Protein AF-A0A7Z7N352-F1 (afdb_monomer)

Mean predicted aligned error: 10.49 Å

Foldseek 3Di:
DDDDDDDDDDDPPPPPPPDDDDQDPVCVVAVLLVVLVVVLVVVLVVLVVCVVVVVDDPVVSVVVVVVSVVLVVQLQVCCVVVVNYHDPVSSVVSVVD

Structure (mmCIF, N/CA/C/O backbone):
data_AF-A0A7Z7N352-F1
#
_entry.id   AF-A0A7Z7N352-F1
#
loop_
_atom_site.group_PDB
_atom_site.id
_atom_site.type_symbol
_atom_site.label_atom_id
_atom_site.label_alt_id
_atom_site.label_comp_id
_atom_site.label_asym_id
_atom_site.label_entity_id
_atom_site.label_seq_id
_atom_site.pdbx_PDB_ins_code
_atom_site.Cartn_x
_atom_site.Cartn_y
_atom_site.Cartn_z
_atom_site.occupancy
_atom_site.B_iso_or_equiv
_atom_site.auth_seq_id
_atom_site.auth_comp_id
_atom_site.auth_asym_id
_atom_site.auth_atom_id
_atom_site.pdbx_PDB_model_num
ATOM 1 N N . MET A 1 1 ? -12.926 -38.219 53.999 1.00 52.84 1 MET A N 1
ATOM 2 C CA . MET A 1 1 ? -11.873 -37.267 54.416 1.00 52.84 1 MET A CA 1
ATOM 3 C C . MET A 1 1 ? -10.556 -37.680 53.784 1.00 52.84 1 MET A C 1
ATOM 5 O O . MET A 1 1 ? -9.924 -38.604 54.274 1.00 52.84 1 MET A O 1
ATOM 9 N N . SER A 1 2 ? -10.147 -37.014 52.705 1.00 38.19 2 SER A N 1
ATOM 10 C CA . SER A 1 2 ? -8.755 -37.019 52.243 1.00 38.19 2 SER A CA 1
ATOM 11 C C . SER A 1 2 ? -8.482 -35.680 51.564 1.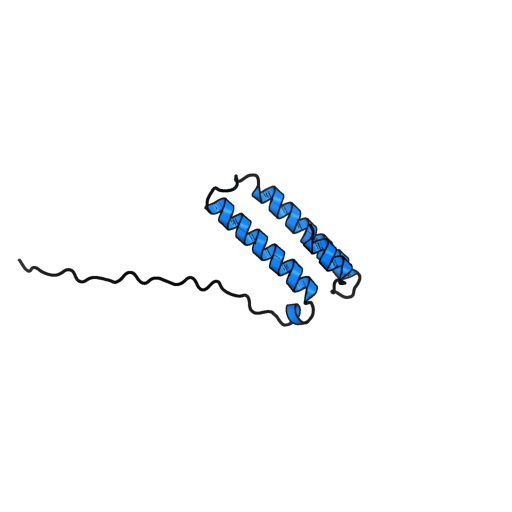00 38.19 2 SER A C 1
ATOM 13 O O . SER A 1 2 ? -9.203 -35.257 50.669 1.00 38.19 2 SER A O 1
ATOM 15 N N . LEU A 1 3 ? -7.506 -34.995 52.136 1.00 46.81 3 LEU A N 1
ATOM 16 C CA . LEU A 1 3 ? -7.072 -33.618 51.950 1.00 46.81 3 LEU A CA 1
ATOM 17 C C . LEU A 1 3 ? -5.926 -33.546 50.916 1.00 46.81 3 LEU A C 1
ATOM 19 O O . LEU A 1 3 ? -5.251 -34.553 50.714 1.00 46.81 3 LEU A O 1
ATOM 23 N N . LEU A 1 4 ? -5.624 -32.317 50.452 1.00 49.66 4 LEU A N 1
ATOM 24 C CA . LEU A 1 4 ? -4.328 -31.824 49.910 1.00 49.66 4 LEU A CA 1
ATOM 25 C C . LEU A 1 4 ? -4.112 -32.035 48.394 1.00 49.66 4 LEU A C 1
ATOM 27 O O . LEU A 1 4 ? -4.405 -33.097 47.875 1.00 49.66 4 LEU A O 1
ATOM 31 N N . ARG A 1 5 ? -3.577 -31.095 47.598 1.00 47.81 5 ARG A N 1
ATOM 32 C CA . ARG A 1 5 ? -2.796 -29.859 47.824 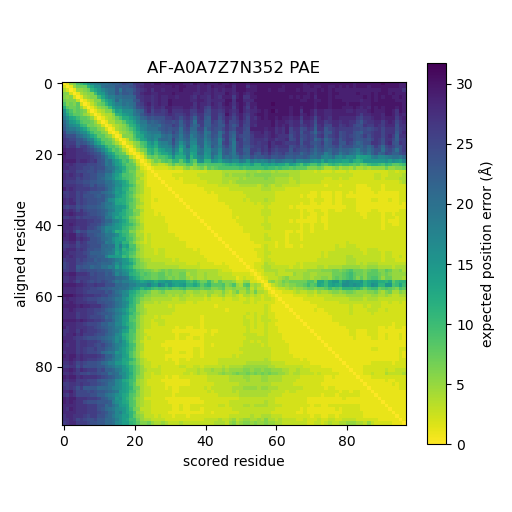1.00 47.81 5 ARG A CA 1
ATOM 33 C C . ARG A 1 5 ? -2.879 -28.987 46.554 1.00 47.81 5 ARG A C 1
ATOM 35 O O . ARG A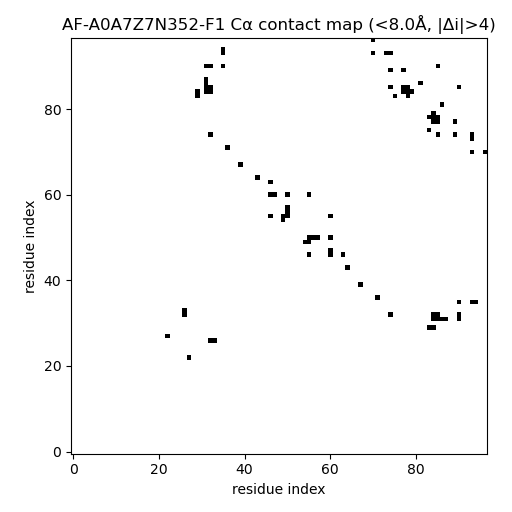 1 5 ? -2.886 -29.532 45.454 1.00 47.81 5 ARG A O 1
ATOM 42 N N . LEU A 1 6 ? -2.865 -27.658 46.709 1.00 55.34 6 LEU A N 1
ATOM 43 C CA . LEU A 1 6 ? -2.519 -26.718 45.633 1.00 55.34 6 LEU A CA 1
ATOM 44 C C . LEU A 1 6 ? -1.077 -26.968 45.158 1.00 55.34 6 LEU A C 1
ATOM 46 O O . LEU A 1 6 ? -0.184 -27.139 45.989 1.00 55.34 6 LEU A O 1
ATOM 50 N N . ALA A 1 7 ? -0.840 -26.873 43.851 1.00 53.41 7 ALA A N 1
ATOM 51 C CA . ALA A 1 7 ? 0.481 -26.607 43.291 1.00 53.41 7 ALA A CA 1
ATOM 52 C C . ALA A 1 7 ? 0.344 -25.642 42.105 1.00 53.41 7 ALA A C 1
ATOM 54 O O . ALA A 1 7 ? -0.501 -25.818 41.231 1.00 53.41 7 ALA A O 1
ATOM 55 N N . ALA A 1 8 ? 1.150 -24.586 42.159 1.00 53.56 8 ALA A N 1
ATOM 56 C CA . ALA A 1 8 ? 1.174 -23.441 41.268 1.00 53.56 8 ALA A CA 1
ATOM 57 C C . ALA A 1 8 ? 1.387 -23.827 39.796 1.00 53.56 8 ALA A C 1
ATOM 59 O O . ALA A 1 8 ? 2.310 -24.572 39.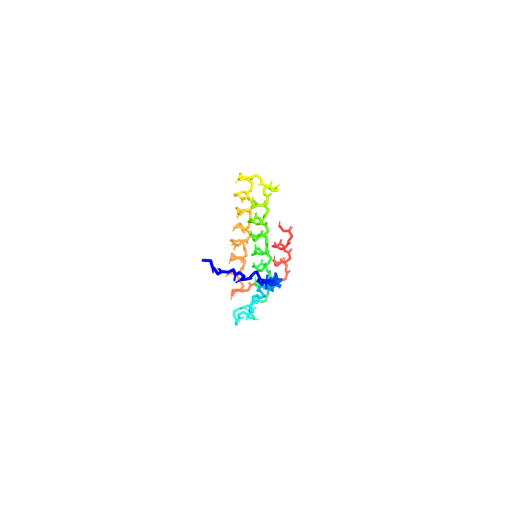472 1.00 53.56 8 ALA A O 1
ATOM 60 N N . VAL A 1 9 ? 0.587 -23.244 38.902 1.00 54.75 9 VAL A N 1
ATOM 61 C CA . VAL A 1 9 ? 0.875 -23.225 37.464 1.00 54.75 9 VAL A CA 1
ATOM 62 C C . VAL A 1 9 ? 1.387 -21.827 37.138 1.00 54.75 9 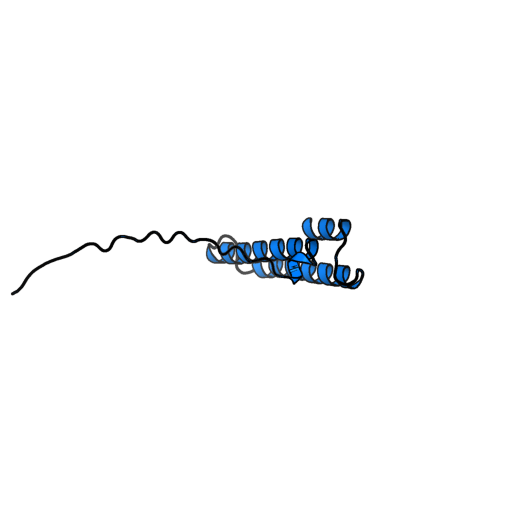VAL A C 1
ATOM 64 O O . VAL A 1 9 ? 0.669 -20.840 37.291 1.00 54.75 9 VAL A O 1
ATOM 67 N N . GLY A 1 10 ? 2.671 -21.750 36.787 1.00 51.66 10 GLY A N 1
ATOM 68 C CA . GLY A 1 10 ? 3.366 -20.508 36.468 1.00 51.66 10 GLY A CA 1
ATOM 69 C C . GLY A 1 10 ? 2.717 -19.779 35.295 1.00 51.66 10 GLY A C 1
ATOM 70 O O . GLY A 1 10 ? 2.362 -20.389 34.287 1.00 51.66 10 GLY A O 1
ATOM 71 N N . ALA A 1 11 ? 2.573 -18.461 35.430 1.00 56.53 11 ALA A N 1
ATOM 72 C CA . ALA A 1 11 ? 2.152 -17.595 34.342 1.00 56.53 11 ALA A CA 1
ATOM 73 C C . ALA A 1 11 ? 3.234 -17.601 33.252 1.00 56.53 11 ALA A C 1
ATOM 75 O O . ALA A 1 11 ? 4.293 -16.990 33.391 1.00 56.53 11 ALA A O 1
ATOM 76 N N . LEU A 1 12 ? 2.970 -18.341 32.177 1.00 57.94 12 LEU A N 1
ATOM 77 C CA . LEU A 1 12 ? 3.768 -18.338 30.962 1.00 57.94 12 LEU A CA 1
ATOM 78 C C . LEU A 1 12 ? 3.564 -16.980 30.270 1.00 57.94 12 LEU A C 1
ATOM 80 O O . LEU A 1 12 ? 2.513 -16.728 29.682 1.00 57.94 12 LEU A O 1
ATOM 84 N N . PHE A 1 13 ? 4.555 -16.093 30.355 1.00 59.28 13 PHE A N 1
ATOM 85 C CA . PHE A 1 13 ? 4.610 -14.900 29.513 1.00 59.28 13 PHE A CA 1
ATOM 86 C C . PHE A 1 13 ? 4.827 -15.348 28.064 1.00 59.28 13 PHE A C 1
ATOM 88 O O . PHE A 1 13 ? 5.949 -15.645 27.658 1.00 59.28 13 PHE A O 1
ATOM 95 N N . ILE A 1 14 ? 3.748 -15.426 27.285 1.00 66.81 14 ILE A N 1
ATOM 96 C CA . ILE A 1 14 ? 3.834 -15.593 25.835 1.00 66.81 14 ILE A CA 1
ATOM 97 C C . ILE A 1 14 ? 4.351 -14.266 25.281 1.00 66.81 14 ILE A C 1
ATOM 99 O O . ILE A 1 14 ? 3.616 -13.284 25.189 1.00 66.81 14 ILE A O 1
ATOM 103 N N . THR A 1 15 ? 5.636 -14.217 24.941 1.00 59.34 15 THR A N 1
ATOM 104 C CA . THR A 1 15 ? 6.183 -13.148 24.112 1.00 59.34 15 THR A CA 1
ATOM 105 C C . THR A 1 15 ? 5.488 -13.219 22.756 1.00 59.34 15 THR A C 1
ATOM 107 O O . THR A 1 15 ? 5.652 -14.169 21.994 1.00 59.34 15 THR A O 1
ATOM 110 N N . PHE A 1 16 ? 4.649 -12.224 22.468 1.00 64.50 16 PHE A N 1
ATOM 111 C CA . PHE A 1 16 ? 4.021 -12.064 21.164 1.00 64.50 16 PHE A CA 1
ATOM 112 C C . PHE A 1 16 ? 5.111 -11.679 20.156 1.00 64.50 16 PHE A C 1
ATOM 114 O O . PHE A 1 16 ? 5.411 -10.503 19.957 1.00 64.50 16 PHE A O 1
ATOM 121 N N . ALA A 1 17 ? 5.764 -12.679 19.563 1.00 59.47 17 ALA A N 1
ATOM 122 C CA . ALA A 1 17 ? 6.600 -12.480 18.392 1.00 59.47 17 ALA A CA 1
ATOM 123 C C . ALA A 1 17 ? 5.668 -12.070 17.245 1.00 59.47 17 ALA A C 1
ATOM 125 O O . ALA A 1 17 ? 4.975 -12.906 16.666 1.00 59.47 17 ALA A O 1
ATOM 126 N N . GLY A 1 18 ? 5.594 -10.765 16.971 1.00 54.31 18 GLY A N 1
ATOM 127 C CA . GLY A 1 18 ? 4.883 -10.246 15.809 1.00 54.31 18 GLY A CA 1
ATOM 128 C C . GLY A 1 18 ? 5.393 -10.962 14.562 1.00 54.31 18 GLY A C 1
ATOM 129 O O . GLY A 1 18 ? 6.595 -10.971 14.303 1.00 54.31 18 GLY A O 1
ATOM 130 N N . ALA A 1 19 ? 4.492 -11.612 13.827 1.00 61.06 19 ALA A N 1
ATOM 131 C CA . ALA A 1 19 ? 4.840 -12.299 12.595 1.00 61.06 19 ALA A CA 1
ATOM 132 C C . ALA A 1 19 ? 5.404 -11.276 11.597 1.00 61.06 19 ALA A C 1
ATOM 134 O O . ALA A 1 19 ? 4.666 -10.463 11.044 1.00 61.06 19 ALA A O 1
ATOM 135 N N . ALA A 1 20 ? 6.718 -11.300 11.380 1.00 60.38 20 ALA A N 1
ATOM 136 C CA . ALA A 1 20 ? 7.322 -10.635 10.239 1.00 60.38 20 ALA A CA 1
ATOM 137 C C . ALA A 1 20 ? 6.883 -11.396 8.979 1.00 60.38 20 ALA A C 1
ATOM 139 O O . ALA A 1 20 ? 7.111 -12.603 8.876 1.00 60.38 20 ALA A O 1
ATOM 140 N N . SER A 1 21 ? 6.210 -10.724 8.041 1.00 62.56 21 SER A N 1
ATOM 141 C CA . SER A 1 21 ? 5.822 -11.342 6.771 1.00 62.56 21 SER A CA 1
ATOM 142 C C . SER A 1 21 ? 7.076 -11.688 5.968 1.00 62.56 21 SER A C 1
ATOM 144 O O . SER A 1 21 ? 7.914 -10.818 5.725 1.00 62.56 21 SER A O 1
ATOM 146 N N . ALA A 1 22 ? 7.206 -12.942 5.538 1.00 64.50 22 ALA A N 1
ATOM 147 C CA . ALA A 1 22 ? 8.261 -13.333 4.614 1.00 64.50 22 ALA A CA 1
ATOM 148 C C . ALA A 1 22 ? 8.003 -12.671 3.251 1.00 64.50 22 ALA A C 1
ATOM 150 O O . ALA A 1 22 ? 6.942 -12.882 2.663 1.00 64.50 22 ALA A O 1
ATOM 151 N N . ALA A 1 23 ? 8.960 -11.873 2.768 1.00 68.31 23 ALA A N 1
ATOM 152 C CA . ALA A 1 23 ? 8.898 -11.280 1.436 1.00 68.31 23 ALA A CA 1
ATOM 153 C C . ALA A 1 23 ? 8.731 -12.389 0.385 1.00 68.31 23 ALA A C 1
ATOM 155 O O . ALA A 1 23 ? 9.496 -13.356 0.346 1.00 68.31 23 ALA A O 1
ATOM 156 N N . THR A 1 24 ? 7.704 -12.263 -0.447 1.00 85.69 24 THR A N 1
ATOM 157 C CA . THR A 1 24 ? 7.414 -13.197 -1.534 1.00 85.69 24 THR A CA 1
ATOM 158 C C . THR A 1 24 ? 8.362 -12.970 -2.715 1.00 85.69 24 THR A C 1
ATOM 160 O O . THR A 1 24 ? 9.008 -11.927 -2.832 1.00 85.69 24 THR A O 1
ATOM 163 N N . ASN A 1 25 ? 8.427 -13.925 -3.653 1.00 90.62 25 ASN A N 1
ATOM 164 C CA . ASN A 1 25 ? 9.146 -13.716 -4.919 1.00 90.62 25 ASN A CA 1
ATOM 165 C C . ASN A 1 25 ? 8.619 -12.477 -5.674 1.00 90.62 25 ASN A C 1
ATOM 167 O O . ASN A 1 25 ? 9.394 -11.751 -6.289 1.00 90.62 25 ASN A O 1
ATOM 171 N N . TRP A 1 26 ? 7.319 -12.192 -5.557 1.00 92.94 26 TRP A N 1
ATOM 172 C CA . TRP A 1 26 ? 6.714 -10.999 -6.136 1.00 92.94 26 TRP A CA 1
ATOM 173 C C . TRP A 1 26 ? 7.229 -9.711 -5.484 1.00 92.94 26 TRP A C 1
ATOM 175 O O . TRP A 1 26 ? 7.538 -8.767 -6.209 1.00 92.94 26 TRP A O 1
ATOM 185 N N . ASP A 1 27 ? 7.395 -9.686 -4.158 1.00 92.94 27 ASP A N 1
ATOM 186 C CA . ASP A 1 27 ? 7.924 -8.518 -3.438 1.00 92.94 27 ASP A CA 1
ATOM 187 C C . ASP A 1 27 ? 9.370 -8.217 -3.839 1.00 92.94 27 ASP A C 1
ATOM 189 O O . ASP A 1 27 ? 9.737 -7.059 -4.036 1.00 92.94 27 ASP A O 1
ATOM 193 N N . ALA A 1 28 ? 10.179 -9.264 -4.031 1.00 92.25 28 ALA A N 1
ATOM 194 C CA . ALA A 1 28 ? 11.551 -9.126 -4.515 1.00 92.25 28 ALA A CA 1
ATOM 195 C C . ALA A 1 28 ? 11.613 -8.540 -5.936 1.00 92.25 28 ALA A C 1
ATOM 197 O O . ALA A 1 28 ? 12.510 -7.755 -6.242 1.00 92.25 28 ALA A O 1
ATOM 198 N N . LEU A 1 29 ? 10.652 -8.893 -6.796 1.00 95.19 29 LEU A N 1
ATOM 199 C CA . LEU A 1 29 ? 10.539 -8.346 -8.150 1.00 95.19 29 LEU A CA 1
ATOM 200 C C . LEU A 1 29 ? 9.946 -6.927 -8.164 1.00 95.19 29 LEU A C 1
ATOM 202 O O . LEU A 1 29 ? 10.274 -6.137 -9.047 1.00 95.19 29 LEU A O 1
ATOM 206 N N . HIS A 1 30 ? 9.119 -6.564 -7.180 1.00 96.81 30 HIS A N 1
ATOM 207 C CA . HIS A 1 30 ? 8.420 -5.276 -7.123 1.00 96.81 30 HIS A CA 1
ATOM 208 C C . HIS A 1 30 ? 8.685 -4.523 -5.808 1.00 96.81 30 HIS A C 1
ATOM 210 O O . HIS A 1 30 ? 7.738 -4.172 -5.101 1.00 96.81 30 HIS A O 1
ATOM 216 N N . PRO A 1 31 ? 9.947 -4.188 -5.483 1.00 96.06 31 PRO A N 1
ATOM 217 C CA . PRO A 1 31 ? 10.318 -3.714 -4.147 1.00 96.06 31 PRO A CA 1
ATOM 218 C C . PRO A 1 31 ? 9.590 -2.432 -3.719 1.00 96.06 31 PRO A C 1
ATOM 220 O O . PRO A 1 31 ? 9.162 -2.322 -2.576 1.00 96.06 31 PRO A O 1
ATOM 223 N N . ARG A 1 32 ? 9.372 -1.480 -4.636 1.00 97.62 32 ARG A N 1
ATOM 224 C CA . ARG A 1 32 ? 8.646 -0.231 -4.324 1.00 97.62 32 ARG A CA 1
ATOM 225 C C . ARG A 1 32 ? 7.156 -0.464 -4.076 1.00 97.62 32 ARG A C 1
ATOM 227 O O . ARG A 1 32 ? 6.563 0.123 -3.182 1.00 97.62 32 ARG A O 1
ATOM 234 N N . ARG A 1 33 ? 6.544 -1.370 -4.841 1.00 97.44 33 ARG A N 1
ATOM 235 C CA . ARG A 1 33 ? 5.141 -1.753 -4.631 1.00 97.44 33 ARG A CA 1
ATOM 236 C C . ARG A 1 33 ? 4.981 -2.496 -3.310 1.00 97.44 33 ARG A C 1
ATOM 238 O O . ARG A 1 33 ? 4.062 -2.209 -2.550 1.00 97.44 33 ARG A O 1
ATOM 245 N N . ALA A 1 34 ? 5.911 -3.402 -3.010 1.00 96.69 34 ALA A N 1
ATOM 246 C CA . ALA A 1 34 ? 5.971 -4.100 -1.733 1.00 96.69 34 ALA A CA 1
ATOM 247 C C . ALA A 1 34 ? 6.099 -3.123 -0.553 1.00 96.69 34 ALA A C 1
ATOM 249 O O . ALA A 1 34 ? 5.405 -3.294 0.448 1.00 96.69 34 ALA A O 1
ATOM 250 N N . GLU A 1 35 ? 6.911 -2.070 -0.681 1.00 96.38 35 GLU A N 1
ATOM 251 C CA . GLU A 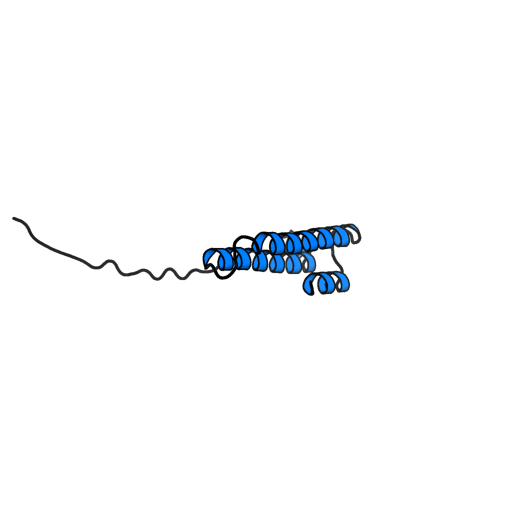1 35 ? 7.038 -1.006 0.323 1.00 96.38 35 GLU A CA 1
ATOM 252 C C . GLU A 1 35 ? 5.704 -0.285 0.570 1.00 96.38 35 GLU A C 1
ATOM 254 O O . GLU A 1 35 ? 5.206 -0.281 1.702 1.00 96.38 35 GLU A O 1
ATOM 259 N N . VAL A 1 36 ? 5.076 0.253 -0.485 1.00 97.56 36 VAL A N 1
ATOM 260 C CA . VAL A 1 36 ? 3.778 0.945 -0.384 1.00 97.56 36 VAL A CA 1
ATOM 261 C C . VAL A 1 36 ? 2.713 0.025 0.221 1.00 97.56 36 VAL A C 1
ATOM 263 O O . VAL A 1 36 ? 2.002 0.424 1.148 1.00 97.56 36 VAL A O 1
ATOM 266 N N . ASN A 1 37 ? 2.623 -1.221 -0.249 1.00 95.81 37 ASN A N 1
ATOM 267 C CA . ASN A 1 37 ? 1.643 -2.197 0.231 1.00 95.81 37 ASN A CA 1
ATOM 268 C C . ASN A 1 37 ? 1.878 -2.584 1.695 1.00 95.81 37 ASN A C 1
ATOM 270 O O . ASN A 1 37 ? 0.919 -2.676 2.463 1.00 95.81 37 ASN A O 1
ATOM 274 N N . SER A 1 38 ? 3.137 -2.741 2.110 1.00 95.62 38 SER A N 1
ATOM 275 C CA . SER A 1 38 ? 3.494 -3.041 3.502 1.00 95.62 38 SER A CA 1
ATOM 276 C C . SER A 1 38 ? 3.123 -1.894 4.436 1.00 95.62 38 SER A C 1
ATOM 278 O O . SER A 1 38 ? 2.588 -2.115 5.523 1.00 95.62 38 SER A O 1
ATOM 280 N N . ARG A 1 39 ? 3.357 -0.647 4.013 1.00 96.50 39 ARG A N 1
ATOM 281 C CA . ARG A 1 39 ? 2.929 0.538 4.763 1.00 96.50 39 ARG A CA 1
ATOM 282 C C . ARG A 1 39 ? 1.408 0.565 4.935 1.00 96.50 39 ARG A C 1
ATOM 284 O O . ARG A 1 39 ? 0.936 0.752 6.054 1.00 96.50 39 ARG A O 1
ATOM 291 N N . LEU A 1 40 ? 0.651 0.333 3.860 1.00 96.69 40 LEU A N 1
ATOM 292 C CA . LEU A 1 40 ? -0.815 0.299 3.912 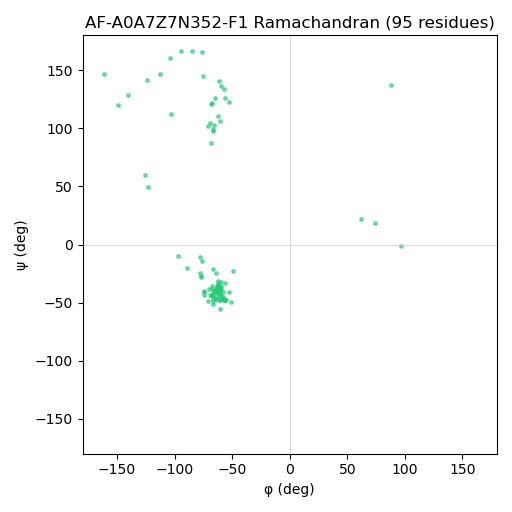1.00 96.69 40 LEU A CA 1
ATOM 293 C C . LEU A 1 40 ? -1.330 -0.828 4.818 1.00 96.69 40 LEU A C 1
ATOM 295 O O . LEU A 1 40 ? -2.239 -0.606 5.605 1.00 96.69 40 LEU A O 1
ATOM 299 N N . ALA A 1 41 ? -0.725 -2.018 4.774 1.00 95.38 41 ALA A N 1
ATOM 300 C CA . ALA A 1 41 ? -1.083 -3.118 5.674 1.00 95.38 41 ALA A CA 1
ATOM 301 C C . ALA A 1 41 ? -0.807 -2.784 7.152 1.00 95.38 41 ALA A C 1
ATOM 303 O O . ALA A 1 41 ? -1.576 -3.151 8.041 1.00 95.38 41 ALA A O 1
ATOM 304 N N . ASN A 1 42 ? 0.278 -2.057 7.432 1.00 95.50 42 ASN A N 1
ATOM 305 C CA . ASN A 1 42 ? 0.566 -1.580 8.782 1.00 95.50 42 ASN A CA 1
ATOM 306 C C . ASN A 1 42 ? -0.443 -0.529 9.258 1.00 95.50 42 ASN A C 1
ATOM 308 O O . ASN A 1 42 ? -0.810 -0.543 10.433 1.00 95.50 42 ASN A O 1
ATOM 312 N N . GLN A 1 43 ? -0.893 0.364 8.374 1.00 95.38 43 GLN A N 1
ATOM 313 C CA . GLN A 1 43 ? -1.909 1.362 8.704 1.00 95.38 43 GLN A CA 1
ATOM 314 C C . GLN A 1 43 ? -3.270 0.705 8.976 1.00 95.38 43 GLN A C 1
ATOM 316 O O . GLN A 1 43 ? -3.872 1.000 10.007 1.00 95.38 43 GLN A O 1
ATOM 321 N N . ASP A 1 44 ? -3.678 -0.267 8.160 1.00 94.38 44 ASP A N 1
ATOM 322 C CA . ASP A 1 44 ? -4.890 -1.062 8.375 1.00 94.38 44 ASP A CA 1
ATOM 323 C C . ASP A 1 44 ? -4.868 -1.776 9.735 1.00 94.38 44 ASP A C 1
ATOM 325 O O . ASP A 1 44 ? -5.805 -1.673 10.532 1.00 94.38 44 ASP A O 1
ATOM 329 N N . ARG A 1 45 ? -3.746 -2.431 10.060 1.00 95.25 45 ARG A N 1
ATOM 330 C CA . ARG A 1 45 ? -3.558 -3.075 11.363 1.00 95.25 45 ARG A CA 1
ATOM 331 C C . ARG A 1 45 ? -3.675 -2.075 12.513 1.00 95.25 45 ARG A C 1
ATOM 333 O O . ARG A 1 45 ? -4.344 -2.370 13.500 1.00 95.25 45 ARG A O 1
ATOM 340 N N . ARG A 1 46 ? -3.062 -0.893 12.392 1.00 94.94 46 ARG A N 1
ATOM 341 C CA . ARG A 1 46 ? -3.169 0.165 13.409 1.00 94.94 46 ARG A CA 1
ATOM 342 C C . ARG A 1 46 ? -4.605 0.642 13.588 1.00 94.94 46 ARG A C 1
ATOM 344 O O . ARG A 1 46 ? -5.044 0.736 14.725 1.00 94.94 46 ARG A O 1
ATOM 351 N N . ILE A 1 47 ? -5.342 0.872 12.501 1.00 92.50 47 ILE A N 1
ATOM 352 C CA . ILE A 1 47 ? -6.759 1.265 12.550 1.00 92.50 47 ILE A CA 1
ATOM 353 C C . ILE A 1 47 ? -7.560 0.212 13.319 1.00 92.50 47 ILE A C 1
ATOM 355 O O . ILE A 1 47 ? -8.303 0.547 14.238 1.00 92.50 47 ILE A O 1
ATOM 359 N N . HIS A 1 48 ? -7.371 -1.071 13.005 1.00 93.00 48 HIS A N 1
ATOM 360 C CA . HIS A 1 48 ? -8.045 -2.161 13.709 1.00 93.00 48 HIS A CA 1
ATOM 361 C C . HIS A 1 48 ? -7.706 -2.211 15.205 1.00 93.00 48 HIS A C 1
ATOM 363 O O . HIS A 1 48 ? -8.585 -2.457 16.038 1.00 93.00 48 HIS A O 1
ATOM 369 N N . GLU A 1 49 ? -6.444 -1.981 15.563 1.00 94.06 49 GLU A N 1
ATOM 370 C CA . GLU A 1 49 ? -6.012 -1.919 16.956 1.00 94.06 49 GLU A CA 1
ATOM 371 C C . GLU A 1 49 ? -6.589 -0.692 17.689 1.00 94.06 49 GLU A C 1
ATOM 373 O O . GLU A 1 49 ? -7.092 -0.838 18.802 1.00 94.06 49 GLU A O 1
ATOM 378 N N . GLU A 1 50 ? -6.574 0.491 17.070 1.00 93.44 50 GLU A N 1
ATOM 379 C CA . GLU A 1 50 ? -7.115 1.745 17.616 1.00 93.44 50 GLU A CA 1
ATOM 380 C C . GLU A 1 50 ? -8.638 1.652 17.825 1.00 93.44 50 GLU A C 1
ATOM 382 O O . GLU A 1 50 ? -9.139 2.048 18.878 1.00 93.44 50 GLU A O 1
ATOM 387 N N . VAL A 1 51 ? -9.376 1.030 16.894 1.00 93.06 51 VAL A N 1
ATOM 388 C CA . VAL A 1 51 ? -10.808 0.709 17.072 1.00 93.06 51 VAL A CA 1
ATOM 389 C C . VAL A 1 51 ? -11.015 -0.217 18.260 1.00 93.06 51 VAL A C 1
ATOM 391 O O . VAL A 1 51 ? -11.878 0.032 19.098 1.00 93.06 51 VAL A O 1
ATOM 394 N N . ARG A 1 52 ? -10.220 -1.290 18.358 1.00 91.69 52 ARG A N 1
ATOM 395 C CA . ARG A 1 52 ? -10.334 -2.263 19.453 1.00 91.69 52 ARG A CA 1
ATOM 396 C C . ARG A 1 52 ? -10.063 -1.622 20.815 1.00 91.69 52 ARG A C 1
ATOM 398 O O . ARG A 1 52 ? -10.702 -2.006 21.790 1.00 91.69 52 ARG A O 1
ATOM 405 N N . ARG A 1 53 ? -9.122 -0.677 20.883 1.00 93.12 53 ARG A N 1
ATOM 406 C CA . ARG A 1 53 ? -8.800 0.083 22.102 1.00 93.12 53 ARG A CA 1
ATOM 407 C C . ARG A 1 53 ? -9.799 1.208 22.399 1.00 93.12 53 ARG A C 1
ATOM 409 O O . ARG A 1 53 ? -9.764 1.749 23.498 1.00 93.12 53 ARG A O 1
ATOM 416 N N . GLY A 1 54 ? -10.690 1.539 21.462 1.00 90.56 54 GLY A N 1
ATOM 417 C CA . GLY A 1 54 ? -11.631 2.655 21.589 1.00 90.56 54 GLY A CA 1
ATOM 418 C C . GLY A 1 54 ? -10.981 4.032 21.416 1.00 90.56 54 GLY A C 1
ATOM 419 O O . GLY A 1 54 ? -11.553 5.028 21.847 1.00 90.56 54 GLY A O 1
ATOM 420 N N . GLU A 1 55 ? -9.793 4.096 20.808 1.00 90.00 55 GLU A N 1
ATOM 421 C CA . GLU A 1 55 ? -9.057 5.344 20.554 1.00 90.00 55 GLU A CA 1
ATOM 422 C C . GLU A 1 55 ? -9.634 6.125 19.368 1.00 90.00 55 GLU A C 1
ATOM 424 O O . GLU A 1 55 ? -9.553 7.352 19.342 1.00 90.00 55 GLU A O 1
ATOM 429 N N . ILE A 1 56 ? -10.262 5.427 18.417 1.00 89.38 56 ILE A N 1
ATOM 430 C CA . ILE A 1 56 ? -10.999 6.031 17.302 1.00 89.38 56 ILE A CA 1
ATOM 431 C C . ILE A 1 56 ? -12.439 5.514 17.266 1.00 89.38 56 ILE A C 1
ATOM 433 O O . ILE A 1 56 ? -12.718 4.343 17.529 1.00 89.38 56 ILE A O 1
ATOM 437 N N . THR A 1 57 ? -13.379 6.404 16.942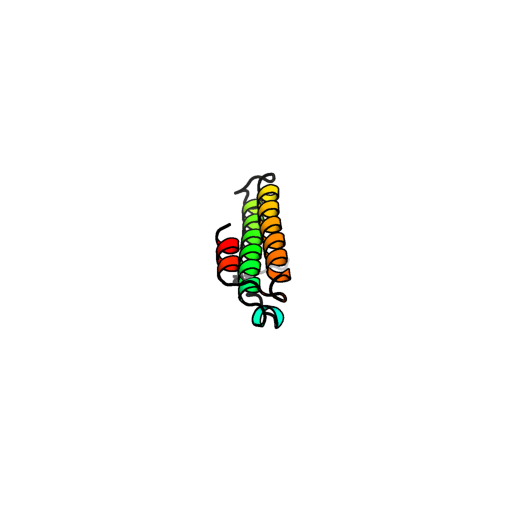 1.00 84.69 57 THR A N 1
ATOM 438 C CA . THR A 1 57 ? -14.814 6.075 16.902 1.00 84.69 57 THR A CA 1
ATOM 439 C C . THR A 1 57 ? -15.136 5.253 15.653 1.00 84.69 57 THR A C 1
ATOM 441 O O . THR A 1 57 ? -14.596 5.524 14.587 1.00 84.69 57 THR A O 1
ATOM 444 N N . HIS A 1 58 ? -16.072 4.302 15.736 1.00 76.25 58 HIS A N 1
ATOM 445 C CA . HIS A 1 58 ? -16.443 3.373 14.650 1.00 76.25 58 HIS A CA 1
ATOM 446 C C . HIS A 1 58 ? -16.726 4.001 13.265 1.00 76.25 58 HIS A C 1
ATOM 448 O O . HIS A 1 58 ? -16.615 3.312 12.252 1.00 76.25 58 HIS A O 1
ATOM 454 N N . SER A 1 59 ? -17.075 5.288 13.178 1.00 80.44 59 SER A N 1
ATOM 455 C CA . SER A 1 59 ? -17.282 6.001 11.907 1.00 80.44 59 SER A CA 1
ATOM 456 C C . SER A 1 59 ? -15.986 6.416 11.196 1.00 80.44 59 SER A C 1
ATOM 458 O O . SER A 1 59 ? -15.978 6.602 9.980 1.00 80.44 59 SER A O 1
ATOM 460 N N . GLU A 1 60 ? -14.892 6.577 11.936 1.00 86.75 60 GLU A N 1
ATOM 461 C CA . GLU A 1 60 ? -13.603 7.053 11.433 1.00 86.75 60 GLU A CA 1
ATOM 462 C C . GLU A 1 60 ? -12.814 6.015 10.604 1.00 86.75 60 GLU A C 1
ATOM 464 O O . GLU A 1 60 ? -12.335 6.383 9.525 1.00 86.75 60 GLU A O 1
ATOM 469 N N . PRO A 1 61 ? -12.762 4.718 10.978 1.00 89.62 61 PRO A N 1
ATOM 470 C CA . PRO A 1 61 ? -12.119 3.664 10.187 1.00 89.62 61 PRO A CA 1
ATOM 471 C C . PRO A 1 61 ? -12.610 3.601 8.745 1.00 89.62 61 PRO A C 1
ATOM 473 O O . PRO A 1 61 ? -11.818 3.482 7.818 1.00 89.62 61 PRO A O 1
ATOM 476 N N . ALA A 1 62 ? -13.918 3.760 8.523 1.00 91.00 62 ALA A N 1
ATOM 477 C CA . ALA A 1 62 ? -14.492 3.717 7.181 1.00 91.00 62 ALA A CA 1
ATOM 478 C C . ALA A 1 62 ? -13.949 4.831 6.270 1.00 91.00 62 ALA A C 1
ATOM 480 O O . ALA A 1 62 ? -13.862 4.655 5.056 1.00 91.00 62 ALA A O 1
ATOM 481 N N . ARG A 1 63 ? -13.594 5.996 6.825 1.00 92.38 63 ARG A N 1
ATOM 482 C CA . ARG A 1 63 ? -12.936 7.068 6.067 1.00 92.38 63 ARG A CA 1
ATOM 483 C C . ARG A 1 63 ? -11.473 6.723 5.793 1.00 92.38 63 ARG A C 1
ATOM 485 O O . ARG A 1 63 ? -11.026 6.904 4.665 1.00 92.38 63 ARG A O 1
ATOM 492 N N . LEU A 1 64 ? -10.764 6.203 6.794 1.00 93.69 64 LEU A N 1
ATOM 493 C CA . LEU A 1 64 ? -9.351 5.838 6.679 1.00 93.69 64 LEU A CA 1
ATOM 494 C C . LEU A 1 64 ? -9.137 4.712 5.656 1.00 93.69 64 LEU A C 1
ATOM 496 O O . LEU A 1 64 ? -8.342 4.874 4.734 1.00 93.69 64 LEU A O 1
ATOM 500 N N . HIS A 1 65 ? -9.933 3.640 5.708 1.00 93.88 65 HIS A N 1
ATOM 501 C CA . HIS A 1 65 ? -9.859 2.562 4.717 1.00 93.88 65 HIS A CA 1
ATOM 502 C C . HIS A 1 65 ? -10.183 3.046 3.299 1.00 93.88 65 HIS A C 1
ATOM 504 O O . HIS A 1 65 ? -9.572 2.583 2.342 1.00 93.88 65 HIS A O 1
ATOM 510 N N . ARG A 1 66 ? -11.101 4.010 3.123 1.00 95.12 66 ARG A N 1
ATOM 511 C CA . ARG A 1 66 ? -11.363 4.594 1.793 1.00 95.12 66 ARG A CA 1
ATOM 512 C C . ARG A 1 66 ? -10.146 5.329 1.231 1.00 95.12 66 ARG A C 1
ATOM 514 O O . ARG A 1 66 ? -9.916 5.241 0.025 1.00 95.12 66 ARG A O 1
ATOM 521 N N . ALA A 1 67 ? -9.396 6.033 2.079 1.00 94.56 67 ALA A N 1
ATOM 522 C CA . ALA A 1 67 ? -8.158 6.696 1.681 1.00 94.56 67 ALA A CA 1
ATOM 523 C C . ALA A 1 67 ? -7.080 5.667 1.300 1.00 94.56 67 ALA A C 1
ATOM 525 O O . ALA A 1 67 ? -6.495 5.766 0.225 1.00 94.56 67 ALA A O 1
ATOM 526 N N . GLU A 1 68 ? -6.893 4.613 2.100 1.00 96.00 68 GLU A N 1
ATOM 527 C CA . GLU A 1 68 ? -5.966 3.527 1.751 1.00 96.00 68 GLU A CA 1
ATOM 528 C C . GLU A 1 68 ? -6.341 2.835 0.436 1.00 96.00 68 GLU A C 1
ATOM 530 O O . GLU A 1 68 ? -5.490 2.601 -0.419 1.00 96.00 68 GLU A O 1
ATOM 535 N N . GLU A 1 69 ? -7.627 2.537 0.244 1.00 96.31 69 GLU A N 1
ATOM 536 C CA . GLU A 1 69 ? -8.151 1.954 -0.990 1.00 96.31 69 GLU A CA 1
ATOM 537 C C . GLU A 1 69 ? -7.898 2.855 -2.204 1.00 96.31 69 GLU A C 1
ATOM 539 O O . GLU A 1 69 ? -7.644 2.362 -3.304 1.00 96.31 69 GLU A O 1
ATOM 544 N N . GLN A 1 70 ? -7.954 4.178 -2.028 1.00 98.00 70 GLN A N 1
ATOM 545 C CA . GLN A 1 70 ? -7.593 5.121 -3.082 1.00 98.00 70 GLN A CA 1
ATOM 546 C C . GLN A 1 70 ? -6.115 5.007 -3.450 1.00 98.00 70 GLN A C 1
ATOM 548 O O . GLN A 1 70 ? -5.817 4.860 -4.635 1.00 98.00 70 GLN A O 1
ATOM 553 N N . ILE A 1 71 ? -5.222 4.966 -2.459 1.00 98.00 71 ILE A N 1
ATOM 554 C CA . ILE A 1 71 ? -3.785 4.786 -2.693 1.00 98.00 71 ILE A CA 1
ATOM 555 C C . ILE A 1 71 ? -3.517 3.440 -3.384 1.00 98.00 71 ILE A C 1
ATOM 557 O O . ILE A 1 71 ? -2.755 3.391 -4.345 1.00 98.00 71 ILE A O 1
ATOM 561 N N . ARG A 1 72 ? -4.191 2.350 -2.982 1.00 97.56 72 ARG A N 1
ATOM 562 C CA . ARG A 1 72 ? -4.070 1.040 -3.656 1.00 97.56 72 ARG A CA 1
ATOM 563 C C . ARG A 1 72 ? -4.507 1.092 -5.121 1.00 97.56 72 ARG A C 1
ATOM 565 O O . ARG A 1 72 ? -3.931 0.406 -5.961 1.00 97.56 72 ARG A O 1
ATOM 572 N N . ARG A 1 73 ? -5.559 1.850 -5.447 1.00 98.25 73 ARG A N 1
ATOM 573 C CA . ARG A 1 73 ? -6.005 2.015 -6.841 1.00 98.25 73 ARG A CA 1
ATOM 574 C C . ARG A 1 73 ? -5.011 2.833 -7.654 1.00 98.25 73 ARG A C 1
ATOM 576 O O . ARG A 1 73 ? -4.729 2.456 -8.786 1.00 98.25 73 ARG A O 1
ATOM 583 N N . GLU A 1 74 ? -4.497 3.916 -7.083 1.00 98.38 74 GLU A N 1
ATOM 584 C CA . GLU A 1 74 ? -3.504 4.770 -7.731 1.00 98.38 74 GLU A CA 1
ATOM 585 C C . GLU A 1 74 ? -2.197 4.011 -7.984 1.00 98.38 74 GLU A C 1
ATOM 587 O O . GLU A 1 74 ? -1.694 4.024 -9.102 1.00 98.38 74 GLU A O 1
ATOM 592 N N . GLU A 1 75 ? -1.721 3.252 -6.996 1.00 98.44 75 GLU A N 1
ATOM 593 C CA . GLU A 1 75 ? -0.559 2.371 -7.118 1.00 98.44 75 GLU A CA 1
ATOM 594 C C . GLU A 1 75 ? -0.708 1.377 -8.273 1.00 98.44 75 GLU A C 1
ATOM 596 O O . GLU A 1 75 ? 0.188 1.261 -9.109 1.00 98.44 75 GLU A O 1
ATOM 601 N N . ARG A 1 76 ? -1.862 0.705 -8.374 1.00 98.06 76 ARG A N 1
ATOM 602 C CA . ARG A 1 76 ? -2.117 -0.255 -9.458 1.00 98.06 76 ARG A CA 1
ATOM 603 C C . ARG A 1 76 ? -2.223 0.425 -10.812 1.00 98.06 76 ARG A C 1
ATOM 605 O O . ARG A 1 76 ? -1.814 -0.155 -11.815 1.00 98.06 76 ARG A O 1
ATOM 612 N N . TRP A 1 77 ? -2.792 1.625 -10.846 1.00 98.44 77 TRP A N 1
ATOM 613 C CA . TRP A 1 77 ? -2.905 2.409 -12.066 1.00 98.44 77 TRP A CA 1
ATOM 614 C C . TRP A 1 77 ? -1.525 2.850 -12.557 1.00 98.44 77 TRP A C 1
ATOM 616 O O . TRP A 1 77 ? -1.199 2.586 -13.709 1.00 98.44 77 TRP A O 1
ATOM 626 N N . MET A 1 78 ? -0.681 3.407 -11.685 1.00 98.31 78 MET A N 1
ATOM 627 C CA . MET A 1 78 ? 0.716 3.738 -11.996 1.00 98.31 78 MET A CA 1
ATOM 628 C C . MET A 1 78 ? 1.470 2.497 -12.478 1.00 98.31 78 MET A C 1
ATOM 630 O O . MET A 1 78 ? 2.050 2.501 -13.561 1.00 98.31 78 MET A O 1
ATOM 634 N N . ALA A 1 79 ? 1.331 1.385 -11.751 1.00 98.06 79 ALA A N 1
ATOM 635 C CA . ALA A 1 79 ? 1.961 0.127 -12.118 1.00 98.06 79 ALA A CA 1
ATOM 636 C C . ALA A 1 79 ? 1.532 -0.403 -13.490 1.00 98.06 79 ALA A C 1
ATOM 638 O O . ALA A 1 79 ? 2.326 -1.034 -14.185 1.00 98.06 79 ALA A O 1
ATOM 639 N N . SER A 1 80 ? 0.291 -0.143 -13.907 1.00 97.94 80 SER A N 1
ATOM 640 C CA . SER A 1 80 ? -0.195 -0.564 -15.223 1.00 97.94 80 SER A CA 1
ATOM 641 C C . SER A 1 80 ? 0.498 0.147 -16.391 1.00 97.94 80 SER A C 1
ATOM 643 O O . SER A 1 80 ? 0.509 -0.397 -17.493 1.00 97.94 80 SER A O 1
ATOM 645 N N . HIS A 1 81 ? 1.115 1.311 -16.154 1.00 97.38 81 HIS A N 1
ATOM 646 C CA . HIS A 1 81 ? 1.845 2.070 -17.177 1.00 97.38 81 HIS A CA 1
ATOM 647 C C . HIS A 1 81 ? 3.322 1.682 -17.295 1.00 97.38 81 HIS A C 1
ATOM 649 O O . HIS A 1 81 ? 3.921 1.932 -18.337 1.00 97.38 81 HIS A O 1
ATOM 655 N N . ASP A 1 82 ? 3.901 1.050 -16.270 1.00 96.06 82 ASP A N 1
ATOM 656 C CA . ASP A 1 82 ? 5.327 0.686 -16.216 1.00 96.06 82 ASP A CA 1
ATOM 657 C C . ASP A 1 82 ? 5.522 -0.825 -15.993 1.00 96.06 82 ASP A C 1
ATOM 659 O O . ASP A 1 82 ? 6.224 -1.287 -15.095 1.00 96.06 82 ASP A O 1
ATOM 663 N N . GLY A 1 83 ? 4.828 -1.636 -16.800 1.00 94.94 83 GLY A N 1
ATOM 664 C CA . GLY A 1 83 ? 5.044 -3.088 -16.856 1.00 94.94 83 GLY A CA 1
ATOM 665 C C . GLY A 1 83 ? 4.775 -3.835 -15.544 1.00 94.94 83 GLY A C 1
ATOM 666 O O . GLY A 1 83 ? 5.286 -4.933 -15.349 1.00 94.94 83 GLY A O 1
ATOM 667 N N . GLY A 1 84 ? 3.985 -3.253 -14.642 1.00 96.19 84 GLY A N 1
ATOM 668 C CA . GLY A 1 84 ? 3.719 -3.785 -13.309 1.00 96.19 84 GLY A CA 1
ATOM 669 C C . GLY A 1 84 ? 4.591 -3.195 -12.198 1.00 96.19 84 GLY A C 1
ATOM 670 O O . GLY A 1 84 ? 4.363 -3.553 -11.040 1.00 96.19 84 GLY A O 1
ATOM 671 N N . HIS A 1 85 ? 5.523 -2.286 -12.497 1.00 97.88 85 HIS A N 1
ATOM 672 C CA . HIS A 1 85 ? 6.375 -1.582 -11.534 1.00 97.88 85 HIS A CA 1
ATOM 673 C C . HIS A 1 85 ? 5.918 -0.140 -11.318 1.00 97.88 85 HIS A C 1
ATOM 675 O O . HIS A 1 85 ? 5.213 0.419 -12.136 1.00 97.88 85 HIS A O 1
ATOM 681 N N . ILE A 1 86 ? 6.335 0.469 -10.210 1.00 98.12 86 ILE A N 1
ATOM 682 C CA . ILE A 1 86 ? 6.214 1.919 -10.022 1.00 98.12 86 ILE A CA 1
ATOM 683 C C . ILE A 1 86 ? 7.605 2.542 -10.000 1.00 98.12 86 ILE A C 1
ATOM 685 O O . ILE A 1 86 ? 8.572 1.947 -9.490 1.00 98.12 86 ILE A O 1
ATOM 689 N N . ILE A 1 87 ? 7.724 3.761 -10.513 1.00 97.69 87 ILE A N 1
ATOM 690 C CA . ILE A 1 87 ? 8.982 4.505 -10.503 1.00 97.69 87 ILE A CA 1
ATOM 691 C C . ILE A 1 87 ? 9.169 5.262 -9.185 1.00 97.69 87 ILE A C 1
ATOM 693 O O . ILE A 1 87 ? 8.265 5.443 -8.373 1.00 97.69 87 ILE A O 1
ATOM 697 N N . ARG A 1 88 ? 10.387 5.752 -8.944 1.00 97.75 88 ARG A N 1
ATOM 698 C CA . ARG A 1 88 ? 10.748 6.393 -7.667 1.00 97.75 88 ARG A CA 1
ATOM 699 C C . ARG A 1 88 ? 9.982 7.691 -7.375 1.00 97.75 88 ARG A C 1
ATOM 701 O O . ARG A 1 88 ? 9.926 8.130 -6.230 1.00 97.75 88 ARG A O 1
ATOM 708 N N . SER A 1 89 ? 9.477 8.395 -8.385 1.00 97.75 89 SER A N 1
ATOM 709 C CA . SER A 1 89 ? 8.624 9.574 -8.160 1.00 97.75 89 SER A CA 1
ATOM 710 C C . SER A 1 89 ? 7.222 9.186 -7.701 1.00 97.75 89 SER A C 1
ATOM 712 O O . SER A 1 89 ? 6.705 9.844 -6.804 1.00 97.75 89 SER A O 1
ATOM 714 N N . GLU A 1 90 ? 6.662 8.125 -8.276 1.00 98.31 90 GLU A N 1
ATOM 715 C CA . GLU A 1 90 ? 5.339 7.577 -7.957 1.00 98.31 90 GLU A CA 1
ATOM 716 C C . GLU A 1 90 ? 5.312 6.991 -6.551 1.00 98.31 90 GLU A C 1
ATOM 718 O O . GLU A 1 90 ? 4.506 7.411 -5.733 1.00 98.31 90 GLU A O 1
ATOM 723 N N . ASP A 1 91 ? 6.276 6.129 -6.226 1.00 98.19 91 ASP A N 1
ATOM 724 C CA . ASP A 1 91 ? 6.463 5.586 -4.877 1.00 98.19 91 ASP A CA 1
ATOM 725 C C . ASP A 1 91 ? 6.505 6.696 -3.812 1.00 98.19 91 ASP A C 1
ATOM 727 O O . ASP A 1 91 ? 5.736 6.713 -2.852 1.00 98.19 91 ASP A O 1
ATOM 731 N N . ARG A 1 92 ? 7.327 7.722 -4.049 1.00 97.75 92 ARG A N 1
ATOM 732 C CA . ARG A 1 92 ? 7.410 8.894 -3.173 1.00 97.75 92 ARG A CA 1
ATOM 733 C C . ARG A 1 92 ? 6.101 9.677 -3.080 1.00 97.75 92 ARG A C 1
ATOM 735 O O . ARG A 1 92 ? 5.870 10.310 -2.054 1.00 97.75 92 ARG A O 1
ATOM 742 N N . ALA A 1 93 ? 5.303 9.730 -4.144 1.00 97.88 93 ALA A N 1
ATOM 743 C CA . ALA A 1 93 ? 4.002 10.390 -4.120 1.00 97.88 93 ALA A CA 1
ATOM 744 C C . ALA A 1 93 ? 3.006 9.577 -3.285 1.00 97.88 93 ALA A C 1
ATOM 746 O O . ALA A 1 93 ? 2.408 10.128 -2.367 1.00 97.88 93 ALA A O 1
ATOM 747 N N . LEU A 1 94 ? 2.916 8.268 -3.530 1.00 97.75 94 LEU A N 1
ATOM 748 C CA . LEU A 1 94 ? 2.053 7.338 -2.800 1.00 97.75 94 LEU A CA 1
ATOM 749 C C . LEU A 1 94 ? 2.398 7.280 -1.306 1.00 97.75 94 LEU A C 1
ATOM 751 O O . LEU A 1 94 ? 1.488 7.205 -0.485 1.00 97.75 94 LEU A O 1
ATOM 755 N N . ASN A 1 95 ? 3.684 7.365 -0.944 1.00 95.69 95 ASN A N 1
ATOM 756 C CA . ASN A 1 95 ? 4.146 7.319 0.448 1.00 95.69 95 ASN A CA 1
ATOM 757 C C . ASN A 1 95 ? 3.927 8.620 1.243 1.00 95.69 95 ASN A C 1
ATOM 759 O O . ASN A 1 95 ? 4.044 8.605 2.468 1.00 95.69 95 ASN A O 1
ATOM 763 N N . ARG A 1 96 ? 3.621 9.739 0.574 1.00 94.62 96 ARG A N 1
ATOM 764 C CA . ARG A 1 96 ? 3.329 11.036 1.218 1.00 94.62 96 ARG A CA 1
ATOM 765 C C . ARG A 1 96 ? 1.839 11.327 1.396 1.00 94.62 96 ARG A C 1
ATOM 767 O O . ARG A 1 96 ? 1.512 12.322 2.039 1.00 94.62 96 ARG A O 1
ATOM 774 N N . GLN A 1 97 ? 0.983 10.510 0.793 1.00 92.06 97 GLN A N 1
ATOM 775 C CA . GLN A 1 97 ? -0.458 10.502 1.028 1.00 92.06 97 GLN A CA 1
ATOM 776 C C . GLN A 1 97 ? -0.757 9.666 2.268 1.00 92.06 97 GLN A C 1
ATOM 778 O O . GLN A 1 97 ? -1.576 10.137 3.084 1.00 92.06 97 GLN A O 1
#

Organism: NCBI:txid1777142

Radius of gyration: 21.79 Å; Cα contacts (8 Å, |Δi|>4): 47; chains: 1; bounding box: 29×48×72 Å

pLDDT: mean 85.56, std 16.94, range [38.19, 98.44]

Sequence (97 aa):
MSLLRLAAVGALFITFAGAASAATNWDALHPRRAEVNSRLANQDRRIHEEVRRGEITHSEPARLHRAEEQIRREERWMASHDGGHIIRSEDRALNRQ

Secondary structure (DSSP, 8-state):
-------------------PPPPPHHHHH-HHHHHHHHHHHHHHHHHHHHHHHTSS-THHHHHHHHHHHHHHHHHHHHHHHTTT---HHHHHHHTT-

Solvent-accessible surface area (backbone atoms only — not comparable to full-atom values): 6098 Å² total; per-residue (Å²): 143,86,82,90,78,92,76,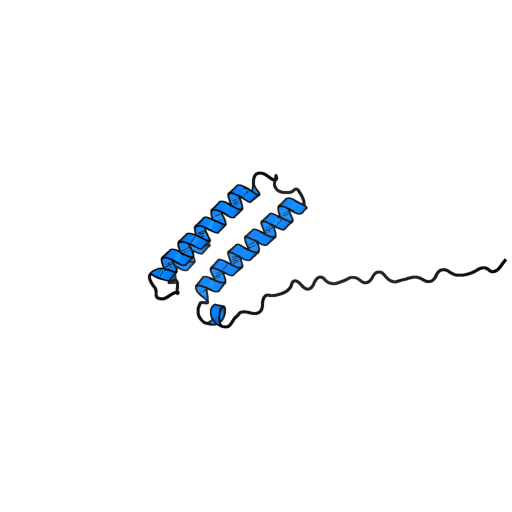89,80,80,85,77,82,76,76,81,75,75,81,75,79,78,81,46,76,64,33,73,75,28,52,59,54,40,50,54,50,52,52,50,53,51,50,54,52,47,49,54,49,34,45,72,72,64,77,45,60,87,76,54,54,65,56,52,52,52,52,52,53,46,50,56,50,49,52,52,54,52,9,68,76,50,89,67,36,63,54,78,69,54,46,56,52,63,73,72,108